Protein AF-A0A645FR45-F1 (afdb_monomer)

Solvent-accessible surface area (backbone atoms only — not comparable to full-atom values): 4648 Å² total; per-residue (Å²): 109,44,82,42,72,32,37,27,56,65,34,64,68,41,56,48,53,29,53,75,63,40,73,43,95,40,66,48,80,39,60,71,26,91,49,84,96,54,85,56,32,19,31,26,44,64,65,29,57,74,74,43,58,76,52,33,35,66,93,40,18,83,48,49,36,70,54,39,51,50,51,28,51,53,51,30,52,56,48,40,74,76,69,114

Nearest PDB structures (foldseek):
  4cu5-assembly3_B  TM=4.567E-01  e=4.973E+00  Colneyvirus CD27
  4v1t-assembly1_B  TM=3.319E-01  e=4.649E+00  Lyngbya aestuarii
  5ig9-assembly2_C  TM=2.433E-01  e=2.711E+00  Microcystis aeruginosa MRC
  5ig9-assembly4_G  TM=2.432E-01  e=3.798E+00  Microcystis aeruginosa MRC

Structure (mmCIF, N/CA/C/O backbone):
data_AF-A0A645FR45-F1
#
_entry.id   AF-A0A645FR45-F1
#
loop_
_atom_site.group_PDB
_atom_site.id
_atom_site.type_symbol
_atom_site.label_atom_id
_atom_site.label_alt_id
_atom_site.label_comp_id
_atom_site.label_asym_id
_atom_site.label_entity_id
_atom_site.label_seq_id
_atom_site.pdbx_PDB_ins_code
_atom_site.Cartn_x
_atom_site.Cartn_y
_atom_site.Cartn_z
_atom_site.occupancy
_atom_site.B_iso_or_equiv
_atom_site.auth_seq_id
_atom_site.auth_comp_id
_atom_site.auth_asym_id
_atom_site.auth_atom_id
_atom_site.pdbx_PDB_model_num
ATOM 1 N N . MET A 1 1 ? -11.077 4.558 15.048 1.00 95.62 1 MET A N 1
ATOM 2 C CA . MET A 1 1 ? -10.112 5.062 14.046 1.00 95.62 1 MET A CA 1
ATOM 3 C C . MET A 1 1 ? -8.970 4.069 13.959 1.00 95.62 1 MET A C 1
ATOM 5 O O . MET A 1 1 ? -8.472 3.696 15.011 1.00 95.62 1 MET A O 1
ATOM 9 N N . ALA A 1 2 ? -8.564 3.663 12.758 1.00 97.75 2 ALA A N 1
ATOM 10 C CA . ALA A 1 2 ? -7.394 2.815 12.528 1.00 97.75 2 ALA A CA 1
ATOM 11 C C . ALA A 1 2 ? -6.272 3.623 11.855 1.00 97.75 2 ALA A C 1
ATOM 13 O O . ALA A 1 2 ? -6.533 4.387 10.921 1.00 97.75 2 ALA A O 1
ATOM 14 N N . VAL A 1 3 ? -5.034 3.442 12.315 1.00 97.31 3 VAL A N 1
ATOM 15 C CA . VAL A 1 3 ? -3.827 3.986 11.679 1.00 97.31 3 VAL A CA 1
ATOM 16 C C . VAL A 1 3 ? -3.009 2.806 11.177 1.00 97.31 3 VAL A C 1
ATOM 18 O O . VAL A 1 3 ? -2.604 1.957 11.964 1.00 97.31 3 VAL A O 1
ATOM 21 N N . VAL A 1 4 ? -2.807 2.747 9.867 1.00 96.62 4 VAL A N 1
ATOM 22 C CA . VAL A 1 4 ? -2.136 1.648 9.174 1.00 96.62 4 VAL A CA 1
ATOM 23 C C . VAL A 1 4 ? -0.778 2.140 8.704 1.00 96.62 4 VAL A C 1
ATOM 25 O O . VAL A 1 4 ? -0.710 3.086 7.919 1.00 96.62 4 VAL A O 1
ATOM 28 N N . ASN A 1 5 ? 0.291 1.508 9.172 1.00 94.31 5 ASN A N 1
ATOM 29 C CA . ASN A 1 5 ? 1.628 1.709 8.628 1.00 94.31 5 ASN A CA 1
ATOM 30 C C . ASN A 1 5 ? 1.839 0.813 7.397 1.00 94.31 5 ASN A C 1
ATOM 32 O O . ASN A 1 5 ? 1.249 -0.256 7.271 1.00 94.31 5 ASN A O 1
ATOM 36 N N . ASN A 1 6 ? 2.640 1.281 6.449 1.00 93.69 6 ASN A N 1
ATOM 37 C CA . ASN A 1 6 ? 2.909 0.581 5.200 1.00 93.69 6 ASN A CA 1
ATOM 38 C C . ASN A 1 6 ? 4.302 0.975 4.681 1.00 93.69 6 ASN A C 1
ATOM 40 O O . ASN A 1 6 ? 4.561 2.177 4.547 1.00 93.69 6 ASN A O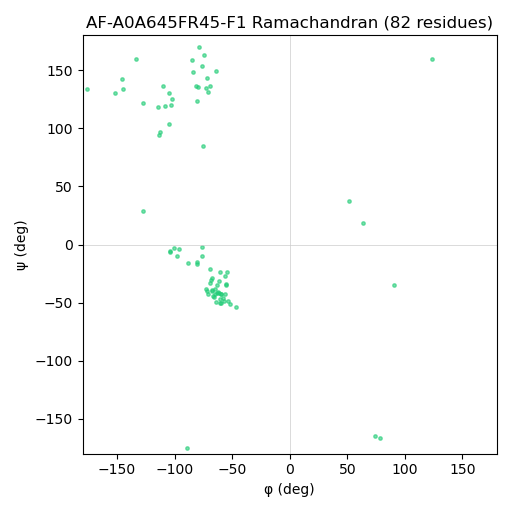 1
ATOM 44 N N . PRO A 1 7 ? 5.167 0.010 4.320 1.00 94.19 7 PRO A N 1
ATOM 45 C CA . PRO A 1 7 ? 6.549 0.303 3.935 1.00 94.19 7 PRO A CA 1
ATOM 46 C C . PRO A 1 7 ? 6.699 0.799 2.491 1.00 94.19 7 PRO A C 1
ATOM 48 O O . PRO A 1 7 ? 7.740 1.350 2.143 1.00 94.19 7 PRO A O 1
ATOM 51 N N . PHE A 1 8 ? 5.676 0.627 1.652 1.00 95.62 8 PHE A N 1
ATOM 52 C CA . PHE A 1 8 ? 5.710 0.972 0.229 1.00 95.62 8 PHE A CA 1
ATOM 53 C C . PHE A 1 8 ? 5.369 2.443 -0.061 1.00 95.62 8 PHE A C 1
ATOM 55 O O . PHE A 1 8 ? 4.632 3.086 0.694 1.00 95.62 8 PHE A O 1
ATOM 62 N N . GLU A 1 9 ? 5.799 2.938 -1.224 1.00 95.94 9 GLU A N 1
ATOM 63 C CA . GLU A 1 9 ? 5.111 4.022 -1.939 1.00 95.94 9 GLU A CA 1
ATOM 64 C C . GLU A 1 9 ? 3.854 3.426 -2.593 1.00 95.94 9 GLU A C 1
ATOM 66 O O . GLU A 1 9 ? 3.858 2.941 -3.729 1.00 95.94 9 GLU A O 1
ATOM 71 N N . LEU A 1 10 ? 2.782 3.360 -1.804 1.00 96.75 10 LEU A N 1
ATOM 72 C CA . LEU A 1 10 ? 1.569 2.616 -2.125 1.00 96.75 10 LEU A CA 1
ATOM 73 C C . LEU A 1 10 ? 0.679 3.407 -3.083 1.00 96.75 10 LEU A C 1
ATOM 75 O O . LEU A 1 10 ? 0.228 4.515 -2.767 1.00 96.75 10 LEU A O 1
ATOM 79 N N . TYR A 1 11 ? 0.349 2.803 -4.223 1.00 97.75 11 TYR A N 1
ATOM 80 C CA . TYR A 1 11 ? -0.588 3.405 -5.164 1.00 97.75 11 TYR A CA 1
ATOM 81 C C . TYR A 1 11 ? -1.988 3.533 -4.557 1.00 97.75 11 TYR A C 1
ATOM 83 O O . TYR A 1 11 ? -2.433 2.718 -3.742 1.00 97.75 11 TYR A O 1
ATOM 91 N N . LEU A 1 12 ? -2.715 4.564 -5.000 1.00 97.56 12 LEU A N 1
ATOM 92 C CA . LEU A 1 12 ? -4.046 4.881 -4.482 1.00 97.56 12 LEU A CA 1
ATOM 93 C C . LEU A 1 12 ? -5.012 3.701 -4.583 1.00 97.56 12 LEU A C 1
ATOM 95 O O . LEU A 1 12 ? -5.818 3.538 -3.675 1.00 97.56 12 LEU A O 1
ATOM 99 N N . THR A 1 13 ? -4.910 2.867 -5.622 1.00 97.81 13 THR A N 1
ATOM 100 C CA . THR A 1 13 ? -5.757 1.683 -5.822 1.00 97.81 13 THR A CA 1
ATOM 101 C C . THR A 1 13 ? -5.874 0.844 -4.548 1.00 97.81 13 THR A C 1
ATOM 103 O O . THR A 1 13 ? -6.977 0.640 -4.045 1.00 97.81 13 THR A O 1
ATOM 106 N N . PHE A 1 14 ? -4.749 0.447 -3.950 1.00 98.56 14 PHE A N 1
ATOM 107 C CA . PHE A 1 14 ? -4.749 -0.378 -2.738 1.00 98.56 14 PHE A CA 1
ATOM 108 C C . PHE A 1 14 ? -5.188 0.411 -1.508 1.00 98.56 14 PHE A C 1
ATOM 110 O O . PHE A 1 14 ? -5.95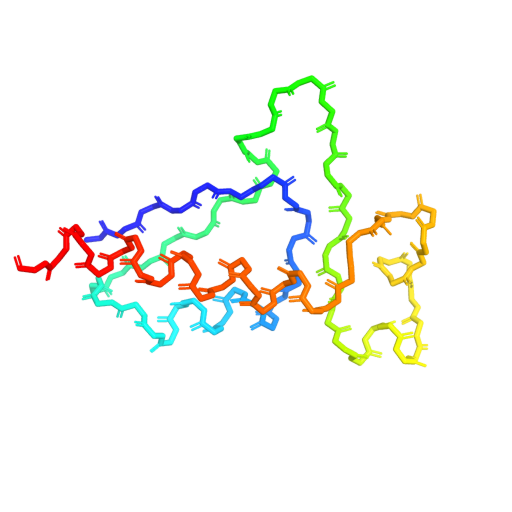8 -0.085 -0.686 1.00 98.56 14 PHE A O 1
ATOM 117 N N . GLY A 1 15 ? -4.771 1.676 -1.408 1.00 98.25 15 GLY A N 1
ATOM 118 C CA . GLY A 1 15 ? -5.185 2.525 -0.299 1.00 98.25 15 GLY A CA 1
ATOM 119 C C . GLY A 1 15 ? -6.696 2.777 -0.254 1.00 98.25 15 GLY A C 1
ATOM 120 O O . GLY A 1 15 ? -7.280 2.839 0.828 1.00 98.25 15 GLY A O 1
ATOM 121 N N . GLN A 1 16 ? -7.345 2.881 -1.416 1.00 98.50 16 GLN A N 1
ATOM 122 C CA . GLN A 1 16 ? -8.799 2.994 -1.517 1.00 98.50 16 GLN A CA 1
ATOM 123 C C . GLN A 1 16 ? -9.493 1.670 -1.189 1.00 98.50 16 GLN A C 1
ATOM 125 O O . GLN A 1 16 ? -10.484 1.695 -0.464 1.00 98.50 16 GLN A O 1
ATOM 130 N N . ILE A 1 17 ? -8.957 0.523 -1.629 1.00 98.62 17 ILE A N 1
ATOM 131 C CA . ILE A 1 17 ? -9.483 -0.805 -1.259 1.00 98.62 17 ILE A CA 1
ATOM 132 C C . ILE A 1 17 ? -9.494 -0.973 0.266 1.00 98.62 17 ILE A C 1
ATOM 134 O O . ILE A 1 17 ? -10.527 -1.333 0.833 1.00 98.62 17 ILE A O 1
ATOM 138 N N . ILE A 1 18 ? -8.380 -0.655 0.935 1.00 98.69 18 ILE A N 1
ATOM 139 C CA . ILE A 1 18 ? -8.260 -0.742 2.398 1.00 98.69 18 ILE A CA 1
ATOM 140 C C . ILE A 1 18 ? -9.293 0.158 3.079 1.00 98.69 18 ILE A C 1
ATOM 142 O O . ILE A 1 18 ? -10.030 -0.292 3.954 1.00 98.69 18 ILE A O 1
ATOM 146 N N . LYS A 1 19 ? -9.377 1.432 2.673 1.00 98.44 19 LYS A N 1
ATOM 147 C CA . LYS A 1 19 ? -10.314 2.394 3.273 1.00 98.44 19 LYS A CA 1
ATOM 148 C C . LYS A 1 19 ? -11.772 1.995 3.061 1.00 98.44 19 LYS A C 1
ATOM 150 O O . LYS A 1 19 ? -12.553 2.096 3.998 1.00 98.44 19 LYS A O 1
ATOM 155 N N . ALA A 1 20 ? -12.129 1.527 1.866 1.00 98.44 20 ALA A N 1
ATOM 156 C CA . ALA A 1 20 ? -13.496 1.140 1.525 1.00 98.44 20 ALA A CA 1
AT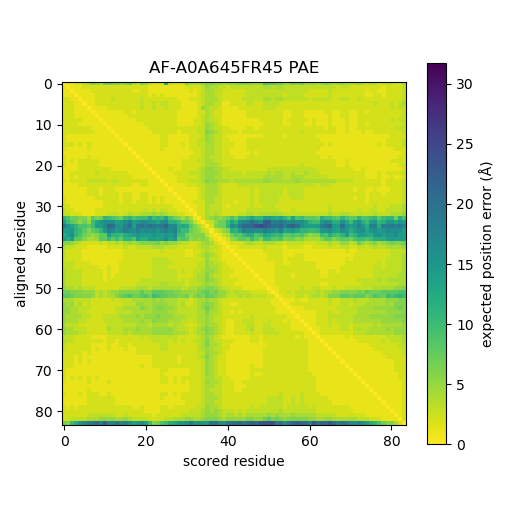OM 157 C C . ALA A 1 20 ? -13.975 -0.106 2.284 1.00 98.44 20 ALA A C 1
ATOM 159 O O . ALA A 1 20 ? -15.169 -0.249 2.533 1.00 98.44 20 ALA A O 1
ATOM 160 N N . ARG A 1 21 ? -13.055 -1.006 2.647 1.00 98.38 21 ARG A N 1
ATOM 161 C CA . ARG A 1 21 ? -13.359 -2.261 3.354 1.00 98.38 21 ARG A CA 1
ATOM 162 C C . ARG A 1 21 ? -13.090 -2.198 4.860 1.00 98.38 21 ARG A C 1
ATOM 164 O O . ARG A 1 21 ? -13.337 -3.172 5.564 1.00 98.38 21 ARG A O 1
ATOM 171 N N . SER A 1 22 ? -12.576 -1.077 5.357 1.00 98.31 22 SER A N 1
ATOM 172 C CA . SER A 1 22 ? -12.258 -0.891 6.769 1.00 98.31 22 SER A CA 1
ATOM 173 C C . SER A 1 22 ? -13.516 -0.815 7.638 1.00 98.31 22 SER A C 1
ATOM 175 O O . SER A 1 22 ? -14.460 -0.094 7.320 1.00 98.31 22 SER A O 1
ATOM 177 N N . ARG A 1 23 ? -13.494 -1.498 8.790 1.00 97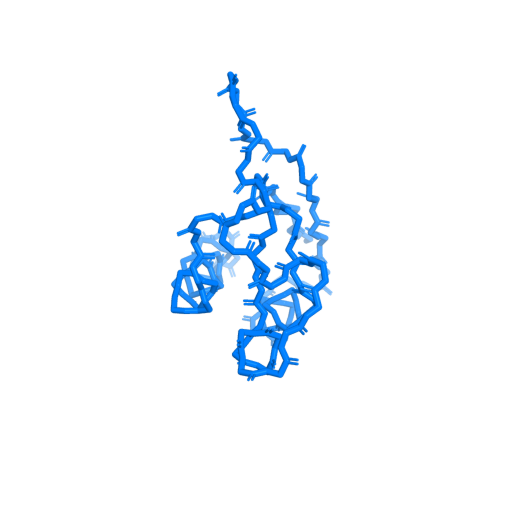.19 23 ARG A N 1
ATOM 178 C CA . ARG A 1 23 ? -14.533 -1.381 9.831 1.00 97.19 23 ARG A CA 1
ATOM 179 C C . ARG A 1 23 ? -14.364 -0.151 10.723 1.00 97.19 23 ARG A C 1
ATOM 181 O O . ARG A 1 23 ? -15.298 0.240 11.420 1.00 97.19 23 ARG A O 1
ATOM 188 N N . ALA A 1 24 ? -13.190 0.475 10.724 1.00 97.81 24 ALA A N 1
ATOM 189 C CA . ALA A 1 24 ? -12.979 1.687 11.497 1.00 97.81 24 ALA A CA 1
ATOM 190 C C . ALA A 1 24 ? -13.702 2.868 10.833 1.00 97.81 24 ALA A C 1
ATOM 192 O O . ALA A 1 24 ? -13.525 3.111 9.645 1.00 97.81 24 ALA A O 1
ATOM 193 N N . ALA A 1 25 ? -14.410 3.685 11.622 1.00 96.50 25 ALA A N 1
ATOM 194 C CA . ALA A 1 25 ? -15.078 4.898 11.123 1.00 96.50 25 ALA A CA 1
ATOM 195 C C . ALA A 1 25 ? -14.139 5.874 10.379 1.00 96.50 25 ALA A C 1
ATOM 197 O O . ALA A 1 25 ? -14.580 6.681 9.568 1.00 96.50 25 ALA A O 1
ATOM 198 N N . GLN A 1 26 ? -12.836 5.803 10.663 1.00 97.69 26 GLN A N 1
ATOM 199 C CA . GLN A 1 26 ? -11.802 6.550 9.964 1.00 97.69 26 GLN A CA 1
ATOM 200 C C . GLN A 1 26 ? -10.535 5.703 9.875 1.00 97.69 26 GLN A C 1
ATOM 202 O O . GLN A 1 26 ? -10.100 5.146 10.889 1.00 97.69 26 GLN A O 1
ATOM 207 N N . THR A 1 27 ? -9.934 5.652 8.685 1.00 98.31 27 THR A N 1
ATOM 208 C CA . THR A 1 27 ? -8.695 4.915 8.414 1.00 98.31 27 THR A CA 1
ATOM 209 C C . THR A 1 27 ? -7.661 5.812 7.755 1.00 98.31 27 THR A C 1
ATOM 211 O O . THR A 1 27 ? -7.886 6.359 6.671 1.00 98.31 27 THR A O 1
ATOM 214 N N . PHE A 1 28 ? -6.508 5.929 8.406 1.00 98.00 28 PHE A N 1
ATOM 215 C CA . PHE A 1 28 ? -5.338 6.626 7.889 1.00 98.00 28 PHE A CA 1
ATOM 216 C C . PHE A 1 28 ? -4.293 5.616 7.433 1.00 98.00 28 PHE A C 1
ATOM 218 O O . PHE A 1 28 ? -3.951 4.704 8.178 1.00 98.00 28 PHE A O 1
ATOM 225 N N . LEU A 1 29 ? -3.783 5.806 6.218 1.00 97.19 29 LEU A N 1
ATOM 226 C CA . LEU A 1 29 ? -2.660 5.047 5.677 1.00 97.19 29 LEU A CA 1
ATOM 227 C C . LEU A 1 29 ? -1.412 5.917 5.751 1.00 97.19 29 LEU A C 1
ATOM 229 O O . LEU A 1 29 ? -1.376 6.993 5.153 1.00 97.19 29 LEU A O 1
ATOM 233 N N . ILE A 1 30 ? -0.414 5.441 6.481 1.00 96.12 30 ILE A N 1
ATOM 234 C CA . ILE A 1 30 ? 0.887 6.072 6.650 1.00 96.12 30 ILE A CA 1
ATOM 235 C C . ILE A 1 30 ? 1.881 5.279 5.809 1.00 96.12 30 ILE A C 1
ATOM 237 O O . ILE A 1 30 ? 2.262 4.162 6.152 1.00 96.12 30 ILE A O 1
ATOM 241 N N . GLN A 1 31 ? 2.260 5.840 4.668 1.00 94.88 31 GLN A N 1
ATOM 242 C CA . GLN A 1 31 ? 3.229 5.220 3.767 1.00 94.88 31 GLN A CA 1
ATOM 243 C C . GLN A 1 31 ? 4.661 5.427 4.257 1.00 94.88 31 GLN A C 1
ATOM 245 O O . GLN A 1 31 ? 4.889 6.217 5.176 1.00 94.88 31 GLN A O 1
ATOM 250 N N . LEU A 1 32 ? 5.611 4.730 3.625 1.00 92.69 32 LEU A N 1
ATOM 251 C CA . LEU A 1 32 ? 7.039 4.817 3.937 1.00 92.69 32 LEU A CA 1
ATOM 252 C C . LEU A 1 32 ? 7.328 4.630 5.437 1.00 92.69 32 LEU A C 1
ATOM 254 O O . LEU A 1 32 ? 8.181 5.298 6.019 1.00 92.69 32 LEU A O 1
ATOM 258 N N . SER A 1 33 ? 6.576 3.737 6.081 1.00 91.50 33 SER A N 1
ATOM 259 C CA . SER A 1 33 ? 6.686 3.442 7.508 1.00 91.50 33 SER A CA 1
ATOM 260 C C . SER A 1 33 ? 6.699 1.932 7.751 1.00 91.50 33 SER A C 1
ATOM 262 O O . SER A 1 33 ? 6.273 1.161 6.902 1.00 91.50 33 SER A O 1
ATOM 264 N N . ALA A 1 34 ? 7.205 1.490 8.905 1.00 79.00 34 ALA A N 1
ATOM 265 C CA . ALA A 1 34 ? 7.327 0.066 9.258 1.00 79.00 34 ALA A CA 1
ATOM 266 C C . ALA A 1 34 ? 8.274 -0.789 8.382 1.00 79.00 34 ALA A C 1
ATOM 268 O O . ALA A 1 34 ? 8.215 -2.013 8.439 1.00 79.00 34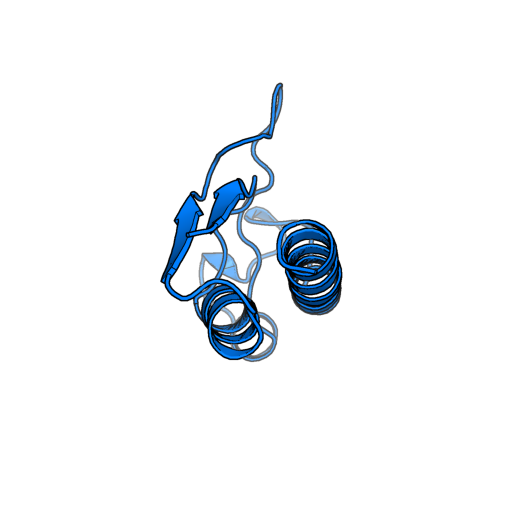 ALA A O 1
ATOM 269 N N . GLY A 1 35 ? 9.191 -0.165 7.637 1.00 67.81 35 GLY A N 1
ATOM 270 C CA . GLY A 1 35 ? 10.344 -0.824 7.017 1.00 67.81 35 GLY A CA 1
ATOM 271 C C . GLY A 1 35 ? 11.627 -0.330 7.676 1.00 67.81 35 GLY A C 1
ATOM 272 O O . GLY A 1 35 ? 12.103 0.754 7.348 1.00 67.81 35 GLY A O 1
ATOM 273 N N . ALA A 1 36 ? 12.147 -1.078 8.648 1.00 52.94 36 ALA A N 1
ATOM 274 C CA . ALA A 1 36 ? 13.497 -0.842 9.139 1.00 52.94 36 ALA A CA 1
ATOM 275 C C . ALA A 1 36 ? 14.480 -1.489 8.153 1.00 52.94 36 ALA A C 1
ATOM 277 O O . ALA A 1 36 ? 14.252 -2.600 7.682 1.00 52.94 36 ALA A O 1
ATOM 278 N N . ASP A 1 37 ? 15.539 -0.751 7.833 1.00 69.19 37 ASP A N 1
ATOM 279 C CA . ASP A 1 37 ? 16.737 -1.155 7.087 1.00 69.19 37 ASP A CA 1
ATOM 280 C C . ASP A 1 37 ? 16.696 -0.970 5.559 1.00 69.19 37 ASP A C 1
ATOM 282 O O . ASP A 1 37 ? 17.714 -0.558 5.000 1.00 69.19 37 ASP A O 1
ATOM 286 N N . HIS A 1 38 ? 15.554 -1.145 4.874 1.00 69.19 38 HIS A N 1
ATOM 287 C CA . HIS A 1 38 ? 15.469 -0.926 3.416 1.00 69.19 38 HIS A CA 1
ATOM 288 C C . HIS A 1 38 ? 14.122 -0.359 2.921 1.00 69.19 38 HIS A C 1
ATOM 290 O O . HIS A 1 38 ? 13.065 -0.766 3.406 1.00 69.19 38 HIS A O 1
ATOM 296 N N . PRO A 1 39 ? 14.132 0.546 1.918 1.00 77.50 39 PRO A N 1
ATOM 297 C CA . PRO A 1 39 ? 12.909 1.024 1.279 1.00 77.50 39 PRO A CA 1
ATOM 298 C C . PRO A 1 39 ? 12.274 -0.080 0.421 1.00 77.50 39 PRO A C 1
ATOM 300 O O . PRO A 1 39 ? 12.946 -0.685 -0.413 1.00 77.50 39 PRO A O 1
ATOM 303 N N . ALA A 1 40 ? 10.967 -0.308 0.586 1.00 91.06 40 ALA A N 1
ATOM 304 C CA . ALA A 1 40 ? 10.227 -1.323 -0.173 1.00 91.06 40 ALA A CA 1
ATOM 305 C C . ALA A 1 40 ? 9.908 -0.901 -1.627 1.00 91.06 40 ALA A C 1
ATOM 307 O O . ALA A 1 40 ? 9.481 -1.726 -2.433 1.00 91.06 40 ALA A O 1
ATOM 308 N N . GLY A 1 41 ? 10.146 0.371 -1.967 1.00 93.94 41 GLY A N 1
ATOM 309 C CA . GLY A 1 41 ? 9.891 0.942 -3.290 1.00 93.94 41 GLY A CA 1
ATOM 310 C C . GLY A 1 41 ? 8.407 1.182 -3.570 1.00 93.94 41 GLY A C 1
ATOM 311 O O . GLY A 1 41 ? 7.568 1.186 -2.662 1.00 93.94 41 GLY A O 1
ATOM 312 N N . TYR A 1 42 ? 8.088 1.396 -4.844 1.00 96.62 42 TYR A N 1
ATOM 313 C CA . TYR A 1 42 ? 6.711 1.537 -5.309 1.00 96.62 42 TYR A CA 1
ATOM 314 C C . TYR A 1 42 ? 5.973 0.207 -5.291 1.00 96.62 42 TYR A C 1
ATOM 316 O O . TYR A 1 42 ? 6.531 -0.831 -5.642 1.00 96.62 42 TYR A O 1
ATOM 324 N N . LEU A 1 43 ? 4.689 0.273 -4.937 1.00 97.00 43 LEU A N 1
ATOM 325 C CA . LEU A 1 43 ? 3.752 -0.830 -5.115 1.00 97.00 43 LEU A CA 1
ATOM 326 C C . LEU A 1 43 ? 2.696 -0.415 -6.151 1.00 97.00 43 LEU A C 1
ATOM 328 O O . LEU A 1 43 ? 1.739 0.286 -5.789 1.00 97.00 43 LEU A O 1
ATOM 332 N N . PRO A 1 44 ? 2.908 -0.757 -7.437 1.00 97.62 44 PRO A N 1
ATOM 333 C CA . PRO A 1 44 ? 2.109 -0.265 -8.552 1.00 97.62 44 PRO A CA 1
ATOM 334 C C . PRO A 1 44 ? 0.744 -0.950 -8.644 1.00 97.62 44 PRO A C 1
ATOM 336 O O . PRO A 1 44 ? 0.564 -2.094 -8.231 1.00 97.62 44 PRO A O 1
ATOM 339 N N . SER A 1 45 ? -0.231 -0.251 -9.230 1.00 97.31 45 SER A N 1
ATOM 340 C CA . SER A 1 45 ? -1.500 -0.869 -9.629 1.00 97.31 45 SER A CA 1
ATOM 341 C C . SER A 1 45 ? -1.325 -1.741 -10.884 1.00 97.31 45 SER A C 1
ATOM 343 O O . SER A 1 45 ? -0.358 -1.539 -11.626 1.00 97.31 45 SER A O 1
ATOM 345 N N . PRO A 1 46 ? -2.272 -2.648 -11.192 1.00 96.88 46 PRO A N 1
ATOM 346 C CA . PRO A 1 46 ? -2.214 -3.453 -12.417 1.00 96.88 46 PRO A CA 1
ATOM 347 C C . PRO A 1 46 ? -2.104 -2.602 -13.692 1.00 96.88 46 PRO A C 1
ATOM 349 O O . PRO A 1 46 ? -1.441 -2.971 -14.661 1.00 96.88 46 PRO A O 1
ATOM 352 N N . GLU A 1 47 ? -2.740 -1.428 -13.705 1.00 96.12 47 GLU A N 1
ATOM 353 C CA . GLU A 1 47 ? -2.666 -0.489 -14.824 1.00 96.12 47 GLU A CA 1
ATOM 354 C C . GLU A 1 47 ? -1.266 0.116 -14.970 1.00 96.12 47 GLU A C 1
ATOM 356 O O . GLU A 1 47 ? -0.785 0.253 -16.093 1.00 96.12 47 GLU A O 1
ATOM 361 N N . ALA A 1 48 ? -0.601 0.452 -13.861 1.00 95.50 48 ALA A N 1
ATOM 362 C CA . ALA A 1 48 ? 0.754 1.002 -13.877 1.00 95.50 48 ALA A CA 1
ATOM 363 C C . ALA A 1 48 ? 1.795 -0.040 -14.312 1.00 95.50 48 ALA A C 1
ATOM 365 O O . ALA A 1 48 ? 2.754 0.302 -15.000 1.00 95.50 48 ALA A O 1
ATOM 366 N N . GLU A 1 49 ? 1.584 -1.316 -13.986 1.00 94.44 49 GLU A N 1
ATOM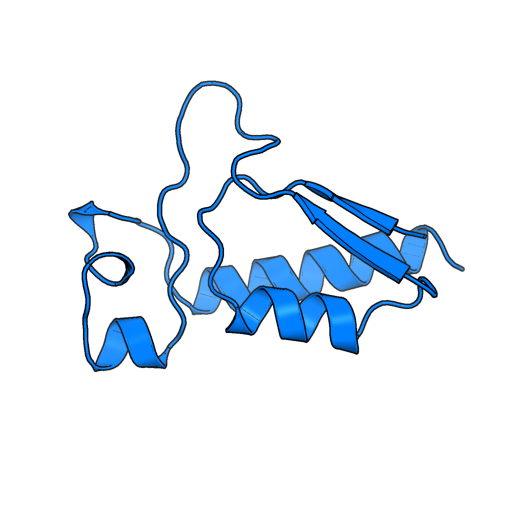 367 C CA . GLU A 1 49 ? 2.400 -2.410 -14.526 1.00 94.44 49 GLU A CA 1
ATOM 368 C C . GLU A 1 49 ? 2.186 -2.581 -16.031 1.00 94.44 49 GLU A C 1
ATOM 370 O O . GLU A 1 49 ? 3.140 -2.725 -16.795 1.00 94.44 49 GLU A O 1
ATOM 375 N N . ARG A 1 50 ? 0.924 -2.537 -16.477 1.00 95.38 50 ARG A N 1
ATOM 376 C CA . ARG A 1 50 ? 0.561 -2.776 -17.878 1.00 95.38 50 ARG A CA 1
ATOM 377 C C . ARG A 1 50 ? 0.982 -1.644 -18.811 1.00 95.38 50 ARG A C 1
ATOM 379 O O . ARG A 1 50 ? 1.408 -1.906 -19.934 1.00 95.38 50 ARG A O 1
ATOM 386 N N . PHE A 1 51 ? 0.780 -0.400 -18.390 1.00 95.81 51 PHE A N 1
ATOM 387 C CA . PHE A 1 51 ? 0.988 0.785 -19.226 1.00 95.81 51 PHE A CA 1
ATOM 388 C C . PHE A 1 51 ? 2.281 1.537 -18.889 1.00 95.81 51 PHE A C 1
ATOM 390 O O . PHE A 1 51 ? 2.664 2.452 -19.619 1.00 95.81 51 PHE A O 1
ATOM 397 N N . GLY A 1 52 ? 2.983 1.122 -17.833 1.00 89.19 52 GLY A N 1
ATOM 398 C CA . GLY A 1 52 ? 4.241 1.706 -17.394 1.00 89.19 52 GLY A CA 1
ATOM 399 C C . GLY A 1 52 ? 4.077 3.019 -16.625 1.00 89.19 52 GLY A C 1
ATOM 400 O O . GLY A 1 52 ? 2.996 3.402 -16.181 1.00 89.19 52 GLY A O 1
ATOM 401 N N . GLY A 1 53 ? 5.201 3.714 -16.457 1.00 89.69 53 GLY A N 1
ATOM 402 C CA . GLY A 1 53 ? 5.342 4.891 -15.596 1.00 89.69 53 GLY A CA 1
ATOM 403 C C . GLY A 1 53 ? 6.458 4.677 -14.579 1.00 89.69 53 GLY A C 1
ATOM 404 O O . GLY A 1 53 ? 6.846 3.542 -14.322 1.00 89.69 53 GLY A O 1
ATOM 405 N N . TYR A 1 54 ? 6.997 5.758 -14.004 1.00 94.12 54 TYR A N 1
ATOM 406 C CA . TYR A 1 54 ? 8.172 5.681 -13.124 1.00 94.12 54 TYR A CA 1
ATOM 407 C C . TYR A 1 54 ? 7.999 4.639 -12.006 1.00 94.12 54 TYR A C 1
ATOM 409 O O . TYR A 1 54 ? 8.816 3.731 -11.892 1.00 94.12 54 TYR A O 1
ATOM 417 N N . GLY A 1 55 ? 6.897 4.686 -11.253 1.00 92.94 55 GLY A N 1
ATOM 418 C CA . GLY A 1 55 ? 6.650 3.726 -10.170 1.00 92.94 55 GLY A CA 1
ATOM 419 C C . GLY A 1 55 ? 6.195 2.326 -10.609 1.00 92.94 55 GLY A C 1
ATOM 420 O O . GLY A 1 55 ? 6.002 1.481 -9.748 1.00 92.94 55 GLY A O 1
ATOM 421 N N . GLY A 1 56 ? 6.009 2.071 -11.909 1.00 93.69 56 GLY A N 1
ATOM 422 C CA . GLY A 1 56 ? 5.698 0.740 -12.454 1.00 93.69 56 GLY A CA 1
ATOM 423 C C . GLY A 1 56 ? 6.924 -0.021 -12.974 1.00 93.69 56 GLY A C 1
ATOM 424 O O . GLY A 1 56 ? 6.802 -1.159 -13.414 1.00 93.69 56 GLY A O 1
ATOM 425 N N . LEU A 1 57 ? 8.111 0.596 -12.964 1.00 93.25 57 LEU A N 1
ATOM 426 C CA . LEU A 1 57 ? 9.347 -0.049 -13.410 1.00 93.25 57 LEU A CA 1
ATOM 427 C C . LEU A 1 57 ? 9.931 -0.934 -12.301 1.00 93.25 57 LEU A C 1
ATOM 429 O O . LEU A 1 57 ? 10.081 -0.477 -11.172 1.00 93.25 57 LEU A O 1
ATOM 433 N N . ILE A 1 58 ? 10.390 -2.142 -12.653 1.00 91.81 58 ILE A N 1
ATOM 434 C CA . ILE A 1 58 ? 10.981 -3.114 -11.707 1.00 91.81 58 ILE A CA 1
ATOM 435 C C . ILE A 1 58 ? 12.180 -2.563 -10.910 1.00 91.81 58 ILE A C 1
ATOM 437 O O . ILE A 1 58 ? 12.455 -2.986 -9.792 1.00 91.81 58 ILE A O 1
ATOM 441 N N . ILE A 1 59 ? 12.897 -1.585 -11.474 1.00 93.38 59 ILE A N 1
ATOM 442 C CA . ILE A 1 59 ? 14.019 -0.907 -10.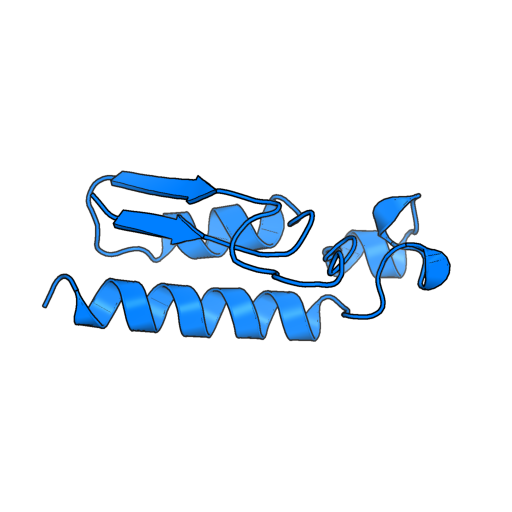808 1.00 93.38 59 ILE A CA 1
ATOM 443 C C . ILE A 1 59 ? 13.568 -0.011 -9.642 1.00 93.38 59 ILE A C 1
ATOM 445 O O . ILE A 1 59 ? 14.362 0.278 -8.752 1.00 93.38 59 ILE A O 1
ATOM 449 N N . ASN A 1 60 ? 12.299 0.400 -9.630 1.00 93.19 60 ASN A N 1
ATOM 450 C CA . ASN A 1 60 ? 11.715 1.293 -8.631 1.00 93.19 60 ASN A CA 1
ATOM 451 C C . ASN A 1 60 ? 10.819 0.546 -7.619 1.00 93.19 60 ASN A C 1
ATOM 453 O O . ASN A 1 60 ? 10.374 1.137 -6.638 1.00 93.19 60 ASN A O 1
ATOM 457 N N . GLY A 1 61 ? 10.573 -0.751 -7.824 1.00 92.56 61 GLY A N 1
ATOM 458 C CA . GLY A 1 61 ? 9.812 -1.616 -6.924 1.00 92.56 61 GLY A CA 1
ATOM 459 C C . GLY A 1 61 ? 9.819 -3.057 -7.430 1.00 92.56 61 GLY A C 1
ATOM 460 O O . GLY A 1 61 ? 9.629 -3.294 -8.618 1.00 92.56 61 GLY A O 1
ATOM 461 N N . GLN A 1 62 ? 10.066 -4.023 -6.541 1.00 92.62 62 GLN A N 1
ATOM 462 C CA . GLN A 1 62 ? 10.165 -5.449 -6.902 1.00 92.62 62 GLN A CA 1
ATOM 463 C C . GLN A 1 62 ? 8.869 -6.230 -6.651 1.00 92.62 62 GLN A C 1
ATOM 465 O O . GLN A 1 62 ? 8.758 -7.388 -7.048 1.00 92.62 62 GLN A O 1
ATOM 470 N N . VAL A 1 63 ? 7.901 -5.609 -5.974 1.00 94.50 63 VAL A N 1
ATOM 471 C CA . VAL A 1 63 ? 6.605 -6.208 -5.658 1.00 94.50 63 VAL A CA 1
ATOM 472 C C . VAL A 1 63 ? 5.568 -5.644 -6.617 1.00 94.50 63 VAL A C 1
ATOM 474 O O . VAL A 1 63 ? 5.425 -4.429 -6.728 1.00 94.50 63 VAL A O 1
ATOM 477 N N . GLY A 1 64 ? 4.867 -6.540 -7.306 1.00 95.94 64 GLY A N 1
ATOM 478 C CA . GLY A 1 64 ? 3.827 -6.187 -8.261 1.00 95.94 64 GLY A CA 1
ATOM 479 C C . GLY A 1 64 ? 2.431 -6.051 -7.655 1.00 95.94 64 GLY A C 1
ATOM 480 O O . GLY A 1 64 ? 2.233 -6.193 -6.444 1.00 95.94 64 GLY A O 1
ATOM 481 N N . SER A 1 65 ? 1.441 -5.821 -8.514 1.00 97.50 65 SER A N 1
ATOM 482 C CA . SER A 1 65 ? 0.057 -5.549 -8.119 1.00 97.50 65 SER A CA 1
ATOM 483 C C . SER A 1 65 ? -0.601 -6.696 -7.346 1.00 97.50 65 SER A C 1
ATOM 485 O O . SER A 1 65 ? -1.369 -6.431 -6.419 1.00 97.50 65 SER A O 1
ATOM 487 N N . ASP A 1 66 ? -0.221 -7.947 -7.620 1.00 98.06 66 ASP A N 1
ATOM 488 C CA . ASP A 1 66 ? -0.625 -9.124 -6.835 1.00 98.06 66 ASP A CA 1
ATOM 489 C C . ASP A 1 66 ? -0.246 -8.982 -5.349 1.00 98.06 66 ASP A C 1
ATOM 491 O O . ASP A 1 66 ? -1.052 -9.252 -4.455 1.00 98.06 66 ASP A O 1
ATOM 495 N N . GLY A 1 67 ? 0.963 -8.481 -5.070 1.00 97.56 67 GLY A N 1
ATOM 496 C CA . GLY A 1 67 ? 1.408 -8.188 -3.708 1.00 97.56 67 GLY A CA 1
ATOM 497 C C . GLY A 1 67 ? 0.646 -7.019 -3.078 1.00 97.56 67 GLY A C 1
ATOM 498 O O . GLY A 1 67 ? 0.406 -7.019 -1.873 1.00 97.56 67 GLY A O 1
ATOM 499 N N . GLY A 1 68 ? 0.202 -6.053 -3.886 1.00 97.75 68 GLY A N 1
ATOM 500 C CA . GLY A 1 68 ? -0.660 -4.958 -3.437 1.00 97.75 68 GLY A CA 1
ATOM 501 C C . GLY A 1 68 ? -2.058 -5.415 -3.025 1.00 97.75 68 GLY A C 1
ATOM 502 O O . GLY A 1 68 ? -2.577 -4.945 -2.009 1.00 97.75 68 GLY A O 1
ATOM 503 N N . TYR A 1 69 ? -2.651 -6.366 -3.751 1.00 98.75 69 TYR A N 1
ATOM 504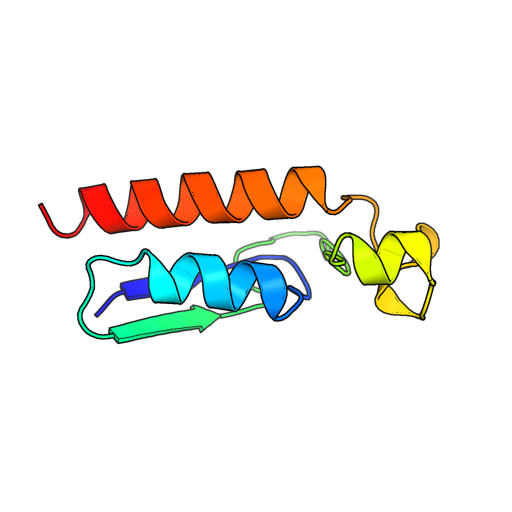 C CA . TYR A 1 69 ? -3.918 -6.981 -3.346 1.00 98.75 69 TYR A CA 1
ATOM 505 C C . TYR A 1 69 ? -3.770 -7.784 -2.054 1.00 98.75 69 TYR A C 1
ATOM 507 O O . TYR A 1 69 ? -4.568 -7.588 -1.136 1.00 98.75 69 TYR A O 1
ATOM 515 N N . LEU A 1 70 ? -2.714 -8.598 -1.944 1.00 98.56 70 LEU A N 1
ATOM 516 C CA . LEU A 1 70 ? -2.414 -9.341 -0.719 1.00 98.56 70 LEU A CA 1
ATOM 517 C C . LEU A 1 70 ? -2.244 -8.402 0.485 1.00 98.56 70 LEU A C 1
ATOM 519 O O . LEU A 1 70 ? -2.839 -8.624 1.538 1.00 98.56 70 LEU A O 1
ATOM 523 N N . LEU A 1 71 ? -1.480 -7.318 0.319 1.00 97.56 71 LEU A N 1
ATOM 524 C CA . LEU A 1 71 ? -1.290 -6.309 1.360 1.00 97.56 71 LEU A CA 1
ATOM 525 C C . LEU A 1 71 ? -2.618 -5.672 1.778 1.00 97.56 71 LEU A C 1
ATOM 527 O O . LEU A 1 71 ? -2.860 -5.483 2.972 1.00 97.56 71 LEU A O 1
ATOM 531 N N . ALA A 1 72 ? -3.487 -5.345 0.819 1.00 98.56 72 ALA A N 1
ATOM 532 C CA . ALA A 1 72 ? -4.789 -4.762 1.114 1.00 98.56 72 ALA A CA 1
ATOM 533 C C . ALA A 1 72 ? -5.698 -5.733 1.886 1.00 98.56 72 ALA A C 1
ATOM 535 O O . ALA A 1 72 ? -6.344 -5.315 2.849 1.00 98.56 72 ALA A O 1
ATOM 536 N N . ASP A 1 73 ? -5.722 -7.011 1.501 1.00 98.75 73 ASP A N 1
ATOM 537 C CA . ASP A 1 73 ? -6.522 -8.044 2.165 1.00 98.75 73 ASP A CA 1
ATOM 538 C C . ASP A 1 73 ? -6.077 -8.281 3.611 1.00 98.75 73 ASP A C 1
ATOM 540 O O . ASP A 1 73 ? -6.906 -8.214 4.524 1.00 98.75 73 ASP A O 1
ATOM 544 N N . GLU A 1 74 ? -4.775 -8.471 3.841 1.00 98.19 74 GLU A N 1
ATOM 545 C CA . GLU A 1 74 ? -4.245 -8.664 5.195 1.00 98.19 74 GLU A CA 1
ATOM 546 C C . GLU A 1 74 ? -4.438 -7.415 6.060 1.00 98.19 74 GLU A C 1
ATOM 548 O O . GLU A 1 74 ? -4.821 -7.515 7.226 1.00 98.19 74 GLU A O 1
ATOM 553 N N . THR A 1 75 ? -4.279 -6.220 5.485 1.00 98.00 75 THR A N 1
ATOM 554 C CA . THR A 1 75 ? -4.541 -4.971 6.212 1.00 98.00 75 THR A CA 1
ATOM 555 C C . THR A 1 75 ? -5.998 -4.882 6.669 1.00 98.00 75 THR A C 1
ATOM 557 O O . THR A 1 75 ? -6.266 -4.545 7.821 1.00 98.00 75 THR A O 1
ATOM 560 N N . VAL A 1 76 ? -6.959 -5.173 5.784 1.00 98.50 76 VAL A N 1
ATOM 561 C CA . VAL A 1 76 ? -8.394 -5.134 6.116 1.00 98.50 76 VAL A CA 1
ATOM 562 C C . VAL A 1 76 ? -8.730 -6.152 7.200 1.00 98.50 76 VAL A C 1
ATOM 564 O O . VAL A 1 76 ? -9.483 -5.826 8.119 1.00 98.50 76 VAL A O 1
ATOM 567 N N . LYS A 1 77 ? -8.154 -7.355 7.121 1.00 98.44 77 LYS A N 1
ATOM 568 C CA . LYS A 1 77 ? -8.318 -8.399 8.134 1.00 98.44 77 LYS A CA 1
ATOM 569 C C . LYS A 1 77 ? -7.814 -7.938 9.505 1.00 98.44 77 LYS A C 1
ATOM 571 O O . LYS A 1 77 ? -8.583 -7.993 10.459 1.00 98.44 77 LYS A O 1
ATOM 576 N N . ILE A 1 78 ? -6.593 -7.401 9.585 1.00 97.56 78 ILE A N 1
ATOM 577 C CA . ILE A 1 78 ? -6.006 -6.890 10.838 1.00 97.56 78 ILE A CA 1
ATOM 578 C C . ILE A 1 78 ? -6.841 -5.738 11.409 1.00 97.56 78 ILE A C 1
ATOM 580 O O . ILE A 1 78 ? -7.082 -5.684 12.611 1.00 97.56 78 ILE A O 1
ATOM 584 N N . ILE A 1 79 ? -7.327 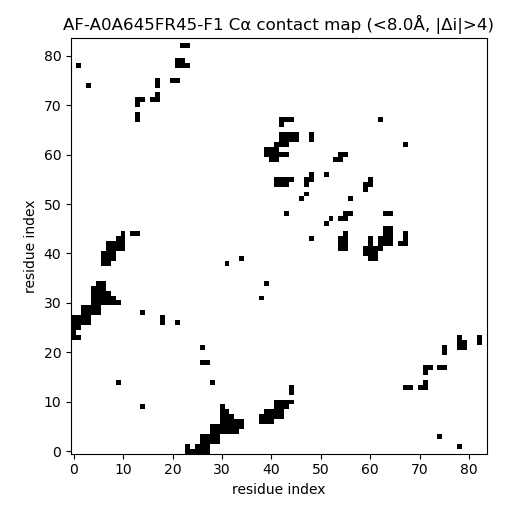-4.817 10.567 1.00 98.00 79 ILE A N 1
ATOM 585 C CA . ILE A 1 79 ? -8.266 -3.786 11.032 1.00 98.00 79 ILE A CA 1
ATOM 586 C C . ILE A 1 79 ? -9.528 -4.443 11.603 1.00 98.00 79 ILE A C 1
ATOM 588 O O . ILE A 1 79 ? -10.014 -3.998 12.635 1.00 98.00 79 ILE A O 1
ATOM 592 N N . GLY A 1 80 ? -10.068 -5.476 10.952 1.00 97.75 80 GLY A N 1
ATOM 593 C CA . GLY A 1 80 ? -11.235 -6.215 11.434 1.00 97.75 80 GLY A CA 1
ATOM 594 C C . GLY A 1 80 ? -11.056 -6.728 12.862 1.00 97.75 80 GLY A C 1
ATOM 595 O O . GLY A 1 80 ? -11.892 -6.424 13.706 1.00 97.75 80 GLY A O 1
ATOM 596 N N . GLU A 1 81 ? -9.921 -7.372 13.136 1.00 97.00 81 GLU A N 1
ATOM 597 C CA . GLU A 1 81 ? -9.559 -7.922 14.453 1.00 97.00 81 GLU A CA 1
ATOM 598 C C . GLU A 1 81 ? -9.482 -6.851 15.567 1.00 97.00 81 GLU A C 1
ATOM 600 O O . GLU A 1 81 ? -9.629 -7.163 16.746 1.00 97.00 81 GLU A O 1
ATOM 605 N N . LEU A 1 82 ? -9.264 -5.576 15.217 1.00 95.81 82 LEU A N 1
ATOM 606 C CA . LEU A 1 82 ? -9.219 -4.454 16.169 1.00 95.81 82 LEU A CA 1
ATOM 607 C C . LEU A 1 82 ? -10.591 -3.817 16.448 1.00 95.81 82 LEU A C 1
ATOM 609 O O . LEU A 1 82 ? -10.714 -3.025 17.384 1.00 95.81 82 LEU A O 1
ATOM 613 N N . PHE A 1 83 ? -11.593 -4.087 15.608 1.00 93.88 83 PHE A N 1
ATOM 614 C CA . PHE A 1 83 ? -12.920 -3.453 15.643 1.00 93.88 83 PHE A CA 1
ATOM 615 C C . PHE A 1 83 ? -14.057 -4.491 15.673 1.00 93.88 83 PHE A C 1
ATOM 617 O O . PHE A 1 83 ? -15.162 -4.223 15.176 1.00 93.88 83 PHE A O 1
ATOM 624 N N . ASP A 1 84 ? -13.767 -5.663 16.242 1.00 64.06 84 ASP A N 1
ATOM 625 C CA . ASP A 1 84 ? -14.735 -6.710 16.579 1.00 64.06 84 ASP A CA 1
ATOM 626 C C . ASP A 1 84 ? -15.556 -6.382 17.833 1.00 64.06 84 ASP A C 1
ATOM 628 O O . ASP A 1 84 ? -14.984 -5.892 18.836 1.00 64.06 84 ASP A O 1
#

pLDDT: mean 93.87, std 8.29, range [52.94, 98.75]

Mean predicted aligned error: 3.05 Å

Radius of gyration: 12.91 Å; Cα contacts (8 Å, |Δi|>4): 137; chains: 1; bounding box: 32×16×36 Å

Foldseek 3Di:
DEEAEELEPEDVVLVVLLQVLAPDPDYHYHYNPPDPPDRQFHEDAPCCCVVHDDRNDCVRHVHYNVVSVVVSVVSRVVSVVVND

Sequence (84 aa):
MAVVNNPFELYLTFGQIIKARSRAAQTFLIQLSAGADHPAGYLPSPEAERFGGYGGLIINGQVGSDGGYLLADETVKIIGELFD

Organism: NCBI:txid1076179

Secondary structure (DSSP, 8-state):
-EEEE-SSEE-HHHHHHHHHH-SSSSEEEE-S-S--SS---EE--HHHHHH--GGGSTTT-S--HHHHHHHHHHHHHHHHHH--